Protein AF-A0A956PBP0-F1 (afdb_monomer_lite)

pLDDT: mean 79.79, std 22.71, range [35.66, 98.5]

Structure (mmCIF, N/CA/C/O backbone):
data_AF-A0A956PBP0-F1
#
_entry.id   AF-A0A956PBP0-F1
#
loop_
_atom_site.group_PDB
_atom_site.id
_atom_site.type_symbol
_atom_site.label_atom_id
_atom_site.label_alt_id
_atom_site.label_comp_id
_atom_site.label_asym_id
_atom_site.label_entity_id
_atom_site.label_seq_id
_atom_site.pdbx_PDB_ins_code
_atom_site.Cartn_x
_atom_site.Cartn_y
_atom_site.Cartn_z
_atom_site.occupancy
_atom_site.B_iso_or_equiv
_atom_site.auth_seq_id
_atom_site.auth_comp_id
_atom_site.auth_asym_id
_atom_site.auth_atom_id
_atom_site.pdbx_PDB_model_num
ATOM 1 N N . GLY A 1 1 ? 63.423 -19.008 -14.436 1.00 35.66 1 GLY A N 1
ATOM 2 C CA . GLY A 1 1 ? 62.213 -19.017 -13.584 1.00 35.66 1 GLY A CA 1
ATOM 3 C C . GLY A 1 1 ? 61.133 -18.266 -14.331 1.00 35.66 1 GLY A C 1
ATOM 4 O O . GLY A 1 1 ? 61.488 -17.284 -14.960 1.00 35.66 1 GLY A O 1
ATOM 5 N N . GLY A 1 2 ? 59.873 -18.706 -14.437 1.00 42.00 2 GLY A N 1
ATOM 6 C CA . GLY A 1 2 ? 59.006 -19.256 -13.374 1.00 42.00 2 GLY A CA 1
ATOM 7 C C . GLY A 1 2 ? 58.770 -18.145 -12.346 1.00 42.00 2 GLY A C 1
ATOM 8 O O . GLY A 1 2 ? 59.767 -17.689 -11.801 1.00 42.00 2 GLY A O 1
ATOM 9 N N . THR A 1 3 ? 57.583 -17.582 -12.093 1.00 40.44 3 THR A N 1
ATOM 10 C CA . THR A 1 3 ? 56.175 -18.049 -11.942 1.00 40.44 3 THR A CA 1
ATOM 11 C C . THR A 1 3 ? 55.270 -16.786 -12.048 1.00 40.44 3 THR A C 1
ATOM 13 O O . THR A 1 3 ? 55.778 -15.710 -11.763 1.00 40.44 3 THR A O 1
ATOM 16 N N . GLY A 1 4 ? 54.002 -16.724 -12.481 1.00 38.00 4 GLY A N 1
ATOM 17 C CA . GLY A 1 4 ? 52.783 -17.463 -12.114 1.00 38.00 4 GLY A CA 1
ATOM 18 C C . GLY A 1 4 ? 51.643 -16.449 -11.803 1.00 38.00 4 GLY A C 1
ATOM 19 O O . GLY A 1 4 ? 51.936 -15.426 -11.200 1.00 38.00 4 GLY A O 1
ATOM 20 N N . THR A 1 5 ? 50.404 -16.741 -12.256 1.00 43.31 5 THR A N 1
ATOM 21 C CA . THR A 1 5 ? 49.053 -16.398 -11.692 1.00 43.31 5 THR A CA 1
ATOM 22 C C . THR A 1 5 ? 48.780 -14.956 -11.199 1.00 43.31 5 THR A C 1
ATOM 24 O O . THR A 1 5 ? 49.455 -14.485 -10.300 1.00 43.31 5 THR A O 1
ATOM 27 N N . GLY A 1 6 ? 47.819 -14.167 -11.699 1.00 43.06 6 GLY A N 1
ATOM 28 C CA . GLY A 1 6 ? 46.382 -14.427 -11.866 1.00 43.06 6 GLY A CA 1
ATOM 29 C C . GLY A 1 6 ? 45.608 -13.887 -10.650 1.00 43.06 6 GLY A C 1
ATOM 30 O O . GLY A 1 6 ? 45.789 -14.449 -9.583 1.00 43.06 6 GLY A O 1
ATOM 31 N N . ASP A 1 7 ? 44.781 -12.840 -10.799 1.00 46.31 7 ASP A N 1
ATOM 32 C CA . ASP A 1 7 ? 43.508 -12.695 -10.064 1.00 46.31 7 ASP A CA 1
ATOM 33 C C . ASP A 1 7 ? 42.606 -11.601 -10.675 1.00 46.31 7 ASP A C 1
ATOM 35 O O . ASP A 1 7 ? 43.033 -10.509 -11.052 1.00 46.31 7 ASP A O 1
ATOM 39 N N . THR A 1 8 ? 41.337 -11.958 -10.783 1.00 46.84 8 THR A N 1
ATOM 40 C CA . THR A 1 8 ? 40.166 -11.211 -11.224 1.00 46.84 8 THR A CA 1
ATOM 41 C C . THR A 1 8 ? 39.648 -10.293 -10.115 1.00 46.84 8 THR A C 1
ATOM 43 O O . THR A 1 8 ? 39.013 -10.751 -9.170 1.00 46.84 8 THR A O 1
ATOM 46 N N . GLY A 1 9 ? 39.819 -8.979 -10.260 1.00 36.34 9 GLY A N 1
ATOM 47 C CA . GLY A 1 9 ? 39.172 -7.987 -9.393 1.00 36.34 9 GLY A CA 1
ATOM 48 C C . GLY A 1 9 ? 37.706 -7.752 -9.765 1.00 36.34 9 GLY A C 1
ATOM 49 O O . GLY A 1 9 ? 37.371 -6.720 -10.340 1.00 36.34 9 GLY A O 1
ATOM 50 N N . THR A 1 10 ? 36.841 -8.718 -9.458 1.00 47.84 10 THR A N 1
ATOM 51 C CA . THR A 1 10 ? 35.383 -8.527 -9.410 1.00 47.84 10 THR A CA 1
ATOM 52 C C . THR A 1 10 ? 35.021 -7.930 -8.054 1.00 47.84 10 THR A C 1
ATOM 54 O O . THR A 1 10 ? 35.539 -8.380 -7.038 1.00 47.84 10 THR A O 1
ATOM 57 N N . GLY A 1 11 ? 34.057 -7.011 -8.018 1.00 39.81 11 GLY A N 1
ATOM 58 C CA . GLY A 1 11 ? 33.241 -6.822 -6.818 1.00 39.81 11 GLY A CA 1
ATOM 59 C C . GLY A 1 11 ? 33.490 -5.524 -6.066 1.00 39.81 11 GLY A C 1
ATOM 60 O O . GLY A 1 11 ? 34.462 -5.357 -5.340 1.00 39.81 11 GLY A O 1
ATOM 61 N N . GLY A 1 12 ? 32.525 -4.626 -6.211 1.00 36.28 12 GLY A N 1
ATOM 62 C CA . GLY A 1 12 ? 32.414 -3.415 -5.418 1.00 36.28 12 GLY A CA 1
ATOM 63 C C . GLY A 1 12 ? 31.292 -2.517 -5.916 1.00 36.28 12 GLY A C 1
ATOM 64 O O . GLY A 1 12 ? 31.457 -1.304 -5.950 1.00 36.28 12 GLY A O 1
ATOM 65 N N . THR A 1 13 ? 30.166 -3.086 -6.365 1.00 41.59 13 THR A N 1
ATOM 66 C CA . THR A 1 13 ? 28.920 -2.322 -6.470 1.00 41.59 13 THR A CA 1
ATOM 67 C C . THR A 1 13 ? 28.599 -1.829 -5.070 1.00 41.59 13 THR A C 1
ATOM 69 O O . THR A 1 13 ? 28.219 -2.624 -4.214 1.00 41.59 13 THR A O 1
ATOM 72 N N . GLY A 1 14 ? 28.814 -0.537 -4.830 1.00 36.25 14 GLY A N 1
ATOM 73 C CA . GLY A 1 14 ? 28.363 0.131 -3.622 1.00 36.25 14 GLY A CA 1
ATOM 74 C C . GLY A 1 14 ? 26.851 -0.009 -3.533 1.00 36.25 14 GLY A C 1
ATOM 75 O O . GLY A 1 14 ? 26.111 0.746 -4.157 1.00 36.25 14 GLY A O 1
ATOM 76 N N . THR A 1 15 ? 26.392 -1.010 -2.790 1.00 40.75 15 THR A N 1
ATOM 77 C CA . THR A 1 15 ? 25.023 -1.091 -2.303 1.00 40.75 15 THR A CA 1
ATOM 78 C C . THR A 1 15 ? 24.877 0.014 -1.271 1.00 40.75 15 THR A C 1
ATOM 80 O O . THR A 1 15 ? 25.150 -0.179 -0.088 1.00 40.75 15 THR A O 1
ATOM 83 N N . GLY A 1 16 ? 24.504 1.202 -1.747 1.00 36.59 16 GLY A N 1
ATOM 84 C CA . GLY 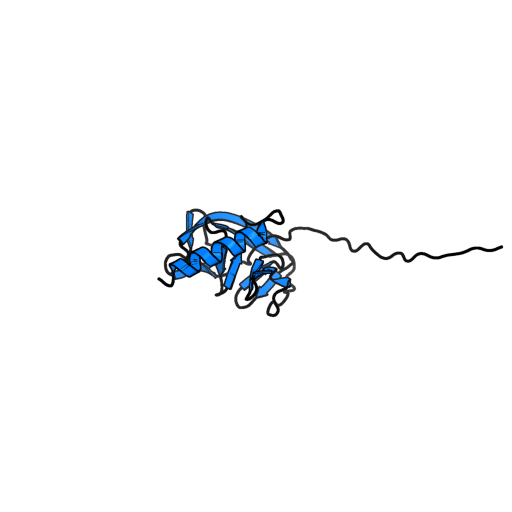A 1 16 ? 23.828 2.192 -0.925 1.00 36.59 16 GLY A CA 1
ATOM 85 C C . GLY A 1 16 ? 22.496 1.594 -0.493 1.00 36.59 16 GLY A C 1
ATOM 86 O O . GLY A 1 16 ? 21.478 1.799 -1.146 1.00 36.59 16 GLY A O 1
ATOM 87 N N . ASP A 1 17 ? 22.539 0.780 0.559 1.00 45.81 17 ASP A N 1
ATOM 88 C CA . ASP A 1 17 ? 21.382 0.414 1.361 1.00 45.81 17 ASP A CA 1
ATOM 89 C C . ASP A 1 17 ? 20.926 1.678 2.087 1.00 45.81 17 ASP A C 1
ATOM 91 O O . ASP A 1 17 ? 21.345 1.999 3.197 1.00 45.81 17 ASP A O 1
ATOM 95 N N . THR A 1 18 ? 20.127 2.466 1.384 1.00 38.62 18 THR A N 1
ATOM 96 C CA . THR A 1 18 ? 19.309 3.493 2.001 1.00 38.62 18 THR A CA 1
ATOM 97 C C . THR A 1 18 ? 17.865 3.156 1.679 1.00 38.62 18 THR A C 1
ATOM 99 O O . THR A 1 18 ? 17.298 3.639 0.700 1.00 38.62 18 THR A O 1
ATOM 102 N N . SER A 1 19 ? 17.283 2.350 2.570 1.00 46.28 19 SER A N 1
ATOM 103 C CA . SER A 1 19 ? 15.844 2.283 2.853 1.00 46.28 19 SER A CA 1
ATOM 104 C C . SER A 1 19 ? 15.014 1.361 1.951 1.00 46.28 19 SER A C 1
ATOM 106 O O . SER A 1 19 ? 14.064 1.802 1.302 1.00 46.28 19 SER A O 1
ATOM 108 N N . GLY A 1 20 ? 15.289 0.054 1.996 1.00 51.66 20 GLY A N 1
ATOM 109 C CA . GLY A 1 20 ? 14.312 -0.993 1.659 1.00 51.66 20 GLY A CA 1
ATOM 110 C C . GLY A 1 20 ? 13.148 -1.013 2.661 1.00 51.66 20 GLY A C 1
ATOM 111 O O . GLY A 1 20 ? 13.022 -1.921 3.475 1.00 51.66 20 GLY A O 1
ATOM 112 N N . GLY A 1 21 ? 12.348 0.055 2.692 1.00 69.75 21 GLY A N 1
ATOM 113 C CA . GLY A 1 21 ? 11.216 0.208 3.604 1.00 69.75 21 GLY A CA 1
ATOM 114 C C . GLY A 1 21 ? 9.916 -0.255 2.959 1.00 69.75 21 GLY A C 1
ATOM 115 O O . GLY A 1 21 ? 9.686 0.028 1.792 1.00 69.75 21 GLY A O 1
ATOM 116 N N . SER A 1 22 ? 9.046 -0.917 3.718 1.00 86.12 22 SER A N 1
ATOM 117 C CA . SER A 1 22 ? 7.666 -1.265 3.338 1.00 86.12 22 SER A CA 1
ATOM 118 C C . SER A 1 22 ? 6.823 0.021 3.256 1.00 86.12 22 SER A C 1
ATOM 120 O O . SER A 1 22 ? 6.368 0.500 4.287 1.00 86.12 22 SER A O 1
ATOM 122 N N . CYS A 1 23 ? 6.728 0.685 2.096 1.00 95.00 23 CYS A N 1
ATOM 123 C CA . CYS A 1 23 ? 6.062 1.989 1.950 1.00 95.00 23 CYS A CA 1
ATOM 124 C C . CYS A 1 23 ? 5.270 2.102 0.639 1.00 95.00 23 CYS A C 1
ATOM 126 O O . CYS A 1 23 ? 5.673 1.594 -0.404 1.00 95.00 23 CYS A O 1
ATOM 128 N N . PHE A 1 24 ? 4.197 2.887 0.668 1.00 96.94 24 PHE A N 1
ATOM 129 C CA . PHE A 1 24 ? 3.338 3.198 -0.471 1.00 96.94 24 PHE A CA 1
ATOM 130 C C . PHE A 1 24 ? 3.523 4.639 -0.944 1.00 96.94 24 PHE A C 1
ATOM 132 O O . PHE A 1 24 ? 3.743 5.552 -0.147 1.00 96.94 24 PHE A O 1
ATOM 139 N N . ALA A 1 25 ? 3.365 4.881 -2.240 1.00 97.12 25 ALA A N 1
ATOM 140 C CA . ALA A 1 25 ? 3.295 6.234 -2.773 1.00 97.12 25 ALA A CA 1
ATOM 141 C C . ALA A 1 25 ? 1.995 6.943 -2.325 1.00 97.12 25 ALA A C 1
ATOM 143 O O . ALA A 1 25 ? 0.975 6.275 -2.095 1.00 97.12 25 ALA A O 1
ATOM 144 N N . PRO A 1 26 ? 1.996 8.287 -2.228 1.00 97.06 26 PRO A N 1
ATOM 145 C CA . PRO A 1 26 ? 0.779 9.060 -1.977 1.00 97.06 26 PRO A CA 1
ATOM 146 C C . PRO A 1 26 ? -0.288 8.772 -3.040 1.00 97.06 26 PRO A C 1
ATOM 148 O O . PRO A 1 26 ? 0.027 8.485 -4.194 1.00 97.06 26 PRO A O 1
ATOM 151 N N . GLY A 1 27 ? -1.557 8.846 -2.649 1.00 97.00 27 GLY A N 1
ATOM 152 C CA . GLY A 1 27 ? -2.693 8.497 -3.499 1.00 97.00 27 GLY A CA 1
ATOM 153 C C . GLY A 1 27 ? -3.036 7.006 -3.511 1.00 97.00 27 GLY A C 1
ATOM 154 O O . GLY A 1 27 ? -4.100 6.648 -4.007 1.00 97.00 27 GLY A O 1
ATOM 155 N N . THR A 1 28 ? -2.201 6.136 -2.929 1.00 97.50 28 THR A N 1
ATOM 156 C CA . THR A 1 28 ? -2.531 4.712 -2.775 1.00 97.50 28 THR A CA 1
ATOM 157 C C . THR A 1 28 ? -3.793 4.553 -1.928 1.00 97.50 28 THR A C 1
ATOM 159 O O . THR A 1 28 ? -3.809 4.910 -0.749 1.00 97.50 28 THR A O 1
ATOM 162 N N . CYS A 1 29 ? -4.849 4.011 -2.530 1.00 97.44 29 CYS A N 1
ATOM 163 C CA . CYS A 1 29 ? -6.137 3.790 -1.884 1.00 97.44 29 CYS A CA 1
ATOM 164 C C . CYS A 1 29 ? -6.095 2.589 -0.932 1.00 97.44 29 CYS A C 1
ATOM 166 O O . CYS A 1 29 ? -5.954 1.453 -1.381 1.00 97.44 29 CYS A O 1
ATOM 168 N N . VAL A 1 30 ? -6.267 2.840 0.367 1.00 98.06 30 VAL A N 1
ATOM 169 C CA . VAL A 1 30 ? -6.439 1.833 1.423 1.00 98.06 30 VAL A CA 1
ATOM 170 C C . VAL A 1 30 ? -7.927 1.569 1.648 1.00 98.06 30 VAL A C 1
ATOM 172 O O . VAL A 1 30 ? -8.716 2.511 1.735 1.00 98.06 30 VAL A O 1
ATOM 175 N N . LEU A 1 31 ? -8.311 0.297 1.773 1.00 97.94 31 LEU A N 1
ATOM 176 C CA . LEU A 1 31 ? -9.699 -0.097 2.018 1.00 97.94 31 LEU A CA 1
ATOM 177 C C . LEU A 1 31 ? -10.062 0.009 3.511 1.00 97.94 31 LEU A C 1
ATOM 179 O O . LEU A 1 31 ? -9.503 -0.693 4.362 1.00 97.94 31 LEU A O 1
ATOM 183 N N . MET A 1 32 ? -11.025 0.874 3.821 1.00 98.44 32 MET A N 1
ATOM 184 C CA . MET A 1 32 ? -11.442 1.230 5.180 1.00 98.44 32 MET A CA 1
ATOM 185 C C . MET A 1 32 ? -12.563 0.319 5.708 1.00 98.44 32 MET A C 1
ATOM 187 O O . MET A 1 32 ? -13.218 -0.390 4.947 1.00 98.44 32 MET A O 1
ATOM 191 N N . ALA A 1 33 ? -12.805 0.338 7.024 1.00 98.12 33 ALA A N 1
ATOM 192 C CA . ALA A 1 33 ? -13.828 -0.495 7.675 1.00 98.12 33 ALA A CA 1
ATOM 193 C C . ALA A 1 33 ? -15.267 -0.249 7.188 1.00 98.12 33 ALA A C 1
ATOM 195 O O . ALA A 1 33 ? -16.095 -1.153 7.249 1.00 98.12 33 ALA A O 1
ATOM 196 N N . ASP A 1 34 ? -15.568 0.955 6.702 1.00 97.31 34 ASP A N 1
ATOM 197 C CA . ASP A 1 34 ? -16.872 1.321 6.134 1.00 97.31 34 ASP A CA 1
ATOM 198 C C . ASP A 1 34 ? -17.016 0.944 4.645 1.00 97.31 34 ASP A C 1
ATOM 200 O O . ASP A 1 34 ? -18.029 1.255 4.022 1.00 97.31 34 ASP A O 1
ATOM 204 N N . GLY A 1 35 ? -16.008 0.278 4.070 1.00 96.62 35 GLY A N 1
ATOM 205 C CA . GLY A 1 35 ? -15.963 -0.103 2.660 1.00 96.62 35 GLY A CA 1
ATOM 206 C C . GLY A 1 35 ? -15.514 1.014 1.717 1.00 96.62 35 GLY A C 1
ATOM 207 O O . GLY A 1 35 ? -15.413 0.773 0.515 1.00 96.62 35 GLY A O 1
ATOM 208 N N . THR A 1 36 ? -15.227 2.217 2.223 1.00 97.81 36 THR A N 1
ATOM 209 C CA . THR A 1 36 ? -14.666 3.301 1.409 1.00 97.81 36 THR A CA 1
ATOM 210 C C . THR A 1 36 ? -13.176 3.097 1.151 1.00 97.81 36 THR A C 1
ATOM 212 O O . THR A 1 36 ? -12.484 2.377 1.875 1.00 97.81 36 THR A O 1
ATOM 215 N N . GLU A 1 37 ? -12.662 3.764 0.120 1.00 97.38 37 GLU A N 1
ATOM 216 C CA . GLU A 1 37 ? -11.227 3.881 -0.111 1.00 97.38 37 GLU A CA 1
ATOM 217 C C . GLU A 1 37 ? -10.711 5.229 0.393 1.00 97.38 37 GLU A C 1
ATOM 219 O O . GLU A 1 37 ? -11.303 6.283 0.142 1.00 97.38 37 GLU A O 1
ATOM 224 N N . ARG A 1 38 ? -9.576 5.204 1.094 1.00 98.12 38 ARG A N 1
ATOM 225 C CA . ARG A 1 38 ? -8.904 6.401 1.599 1.00 98.12 38 ARG A CA 1
ATOM 226 C C . ARG A 1 38 ? -7.457 6.432 1.107 1.00 98.12 38 ARG A C 1
ATOM 228 O O . ARG A 1 38 ? -6.745 5.452 1.314 1.00 98.12 38 ARG A O 1
ATOM 235 N N . PRO A 1 39 ? -6.987 7.547 0.520 1.00 98.19 39 PRO A N 1
ATOM 236 C CA . PRO A 1 39 ? -5.572 7.716 0.211 1.00 98.19 39 PRO A CA 1
ATOM 237 C C . PRO A 1 39 ? -4.721 7.543 1.469 1.00 98.19 39 PRO A C 1
ATOM 239 O O . PRO A 1 39 ? -5.077 8.071 2.529 1.00 98.19 39 PRO A O 1
ATOM 242 N N . ILE A 1 40 ? -3.609 6.823 1.364 1.00 98.12 40 ILE A N 1
ATOM 243 C CA . ILE A 1 40 ? -2.780 6.459 2.515 1.00 98.12 40 ILE A CA 1
ATOM 244 C C . ILE A 1 40 ? -2.298 7.673 3.321 1.00 98.12 40 ILE A C 1
ATOM 246 O O . ILE A 1 40 ? -2.282 7.640 4.549 1.00 98.12 40 ILE A O 1
ATOM 250 N N . GLU A 1 41 ? -2.017 8.797 2.666 1.00 98.25 41 GLU A N 1
ATOM 251 C CA . GLU A 1 41 ? -1.615 10.050 3.308 1.00 98.25 41 GLU A CA 1
ATOM 252 C C . GLU A 1 41 ? -2.718 10.678 4.181 1.00 98.25 41 GLU A C 1
ATOM 254 O O . GLU A 1 41 ? -2.463 11.585 4.982 1.00 98.25 41 GLU A O 1
ATOM 259 N N . ARG A 1 42 ? -3.961 10.198 4.061 1.00 98.44 42 ARG A N 1
ATOM 260 C CA . ARG A 1 42 ? -5.119 10.600 4.873 1.00 98.44 42 ARG A CA 1
ATOM 261 C C . ARG A 1 42 ? -5.481 9.586 5.958 1.00 98.44 42 ARG A C 1
ATOM 263 O O . ARG A 1 42 ? -6.303 9.916 6.808 1.00 98.44 42 ARG A O 1
ATOM 270 N N . VAL A 1 43 ? -4.877 8.400 5.963 1.00 98.19 43 VAL A N 1
ATOM 271 C CA . VAL A 1 43 ? -5.047 7.408 7.033 1.00 98.19 43 VAL A CA 1
ATOM 272 C C . VAL A 1 43 ? -4.359 7.904 8.311 1.00 98.19 43 VAL A C 1
ATOM 274 O O . VAL A 1 43 ? -3.330 8.585 8.260 1.00 98.19 43 VAL A O 1
ATOM 277 N N . ARG A 1 44 ? -4.955 7.634 9.471 1.00 98.25 44 ARG A N 1
ATOM 278 C CA . ARG A 1 44 ? -4.503 8.096 10.788 1.00 98.25 44 ARG A CA 1
ATOM 279 C C . ARG A 1 44 ? -4.452 6.941 11.781 1.00 98.25 44 ARG A C 1
ATOM 281 O O . ARG A 1 44 ? -5.200 5.974 11.679 1.00 98.25 44 ARG A O 1
ATOM 288 N N . VAL A 1 45 ? -3.586 7.070 12.786 1.00 98.25 45 VAL A N 1
ATOM 289 C CA . VAL A 1 45 ? -3.572 6.161 13.941 1.00 98.25 45 VAL A CA 1
ATOM 290 C C . VAL A 1 45 ? -4.956 6.140 14.593 1.00 98.25 45 VAL A C 1
ATOM 292 O O . VAL A 1 45 ? -5.553 7.187 14.827 1.00 98.25 45 VAL A O 1
ATOM 295 N N . GLY A 1 46 ? -5.454 4.940 14.883 1.00 98.00 46 GLY A N 1
ATOM 296 C CA . GLY A 1 46 ? -6.796 4.709 15.411 1.00 98.00 46 GLY A CA 1
ATOM 297 C C . GLY A 1 46 ? -7.848 4.372 14.352 1.00 98.00 46 GLY A C 1
ATOM 298 O O . GLY A 1 46 ? -8.867 3.790 14.721 1.00 98.00 46 GLY A O 1
ATOM 299 N N . ASP A 1 47 ? -7.598 4.649 13.066 1.00 98.50 47 ASP A N 1
ATOM 300 C CA . ASP A 1 47 ? -8.509 4.256 11.985 1.00 98.50 47 ASP A CA 1
ATOM 301 C C . ASP A 1 47 ? -8.696 2.731 11.938 1.00 98.50 47 ASP A C 1
ATOM 303 O O . ASP A 1 47 ? -7.766 1.962 12.209 1.00 98.50 47 ASP A O 1
ATOM 307 N N . LEU A 1 48 ? -9.902 2.299 11.558 1.00 98.25 48 LEU A N 1
ATOM 308 C CA . LEU A 1 48 ? -10.237 0.896 11.322 1.00 98.25 48 LEU A CA 1
ATOM 309 C C . LEU A 1 48 ? -10.214 0.580 9.822 1.00 98.25 48 LEU A C 1
ATOM 311 O O . LEU A 1 48 ? -10.788 1.313 9.013 1.00 98.25 48 LEU A O 1
ATOM 315 N N . LEU A 1 49 ? -9.581 -0.534 9.465 1.00 97.75 49 LEU A N 1
ATOM 316 C CA . LEU A 1 49 ? -9.497 -1.045 8.099 1.00 97.75 49 LEU A CA 1
ATOM 317 C C . LEU A 1 49 ? -10.555 -2.123 7.841 1.00 97.75 49 LEU A C 1
ATOM 319 O O . LEU A 1 49 ? -11.169 -2.651 8.769 1.00 97.75 49 LEU A O 1
ATOM 323 N N . ALA A 1 50 ? -10.756 -2.466 6.569 1.00 95.19 50 ALA A N 1
ATOM 324 C CA . ALA A 1 50 ? -11.793 -3.404 6.128 1.00 95.19 50 ALA A CA 1
ATOM 325 C C . ALA A 1 50 ? -11.726 -4.805 6.757 1.00 95.19 50 ALA A C 1
ATOM 327 O O . ALA A 1 50 ? -12.731 -5.505 6.819 1.00 95.19 50 ALA A O 1
ATOM 328 N N . ASP A 1 51 ? -10.557 -5.233 7.235 1.00 91.50 51 ASP A N 1
ATOM 329 C CA . ASP A 1 51 ? -10.371 -6.520 7.913 1.00 91.50 51 ASP A CA 1
ATOM 330 C C . ASP A 1 51 ? -10.590 -6.449 9.441 1.00 91.50 51 ASP A C 1
ATOM 332 O O . ASP A 1 51 ? -10.310 -7.407 10.172 1.00 91.50 51 ASP A O 1
ATOM 336 N N . GLY A 1 52 ? -11.070 -5.303 9.938 1.00 93.12 52 GLY A N 1
ATOM 337 C CA . GLY A 1 52 ? -11.233 -5.008 11.359 1.00 93.12 52 GLY A CA 1
ATOM 338 C C . GLY A 1 52 ? -9.917 -4.701 12.081 1.00 93.12 52 GLY A C 1
ATOM 339 O O . GLY A 1 52 ? -9.899 -4.631 13.313 1.00 93.12 52 GLY A O 1
ATOM 340 N N . GLY A 1 53 ? -8.803 -4.562 11.357 1.00 93.19 53 GLY A N 1
ATOM 341 C CA . GLY A 1 53 ? -7.537 -4.088 11.898 1.00 93.19 53 GLY A CA 1
ATOM 342 C C . GLY A 1 53 ? -7.581 -2.609 12.250 1.00 93.19 53 GLY A C 1
ATOM 343 O O . GLY A 1 53 ? -8.290 -1.826 11.625 1.00 93.19 53 GLY A O 1
ATOM 344 N N . ARG A 1 54 ? -6.815 -2.220 13.269 1.00 96.62 54 ARG A N 1
ATOM 345 C CA . ARG A 1 54 ? -6.661 -0.824 13.687 1.00 96.62 54 ARG A CA 1
ATOM 346 C C . ARG A 1 54 ? -5.268 -0.339 13.341 1.00 96.62 54 ARG A C 1
ATOM 348 O O . ARG A 1 54 ? -4.303 -1.027 13.663 1.00 96.62 54 ARG A O 1
ATOM 355 N N . VAL A 1 55 ? -5.165 0.853 12.767 1.00 97.19 55 VAL A N 1
ATOM 356 C CA . VAL A 1 55 ? -3.885 1.513 12.499 1.00 97.19 55 VAL A CA 1
ATOM 357 C C . VAL A 1 55 ? -3.233 1.922 13.820 1.00 97.19 55 VAL A C 1
ATOM 359 O O . VAL A 1 55 ? -3.843 2.611 14.638 1.00 97.19 55 VAL A O 1
ATOM 362 N N . THR A 1 56 ? -1.994 1.495 14.044 1.00 95.50 56 THR A N 1
ATOM 363 C CA . THR A 1 56 ? -1.213 1.762 15.264 1.00 95.50 56 THR A CA 1
ATOM 364 C C . THR A 1 56 ? -0.075 2.751 15.030 1.00 95.50 56 THR A C 1
ATOM 366 O O . THR A 1 56 ? 0.378 3.387 15.978 1.00 95.50 56 THR A O 1
ATOM 369 N N . MET A 1 57 ? 0.360 2.916 13.779 1.00 93.44 57 MET A N 1
ATOM 370 C CA . MET A 1 57 ? 1.429 3.830 13.379 1.00 93.44 57 MET A CA 1
ATOM 371 C C . MET A 1 57 ? 1.177 4.338 11.959 1.00 93.44 57 MET A C 1
ATOM 373 O O . MET A 1 57 ? 0.624 3.614 11.133 1.00 93.44 57 MET A O 1
ATOM 377 N N . THR A 1 58 ? 1.611 5.567 11.687 1.00 95.12 58 THR A N 1
ATOM 378 C CA . THR A 1 58 ? 1.761 6.118 10.335 1.00 95.12 58 THR A CA 1
ATOM 379 C C . THR A 1 58 ? 3.137 6.770 10.214 1.00 95.12 58 THR A C 1
ATOM 381 O O . THR A 1 58 ? 3.561 7.444 11.154 1.00 95.12 58 THR A O 1
ATOM 384 N N . GLY A 1 59 ? 3.810 6.615 9.077 1.00 92.31 59 GLY A N 1
ATOM 385 C CA . GLY A 1 59 ? 5.145 7.161 8.822 1.00 92.31 59 GLY A CA 1
ATOM 386 C C . GLY A 1 59 ? 5.262 7.818 7.448 1.00 92.31 59 GLY A C 1
ATOM 387 O O . GLY A 1 59 ? 4.468 7.535 6.550 1.00 92.31 59 GLY A O 1
ATOM 388 N N . LEU A 1 60 ? 6.250 8.703 7.305 1.00 94.25 60 LEU A N 1
ATOM 389 C CA . LEU A 1 60 ? 6.579 9.423 6.074 1.00 94.25 60 LEU A CA 1
ATOM 390 C C . LEU A 1 60 ? 8.091 9.337 5.840 1.00 94.25 60 LEU A C 1
ATOM 392 O O . LEU A 1 60 ? 8.867 9.710 6.718 1.00 94.25 60 LEU A O 1
ATOM 396 N N . PHE A 1 61 ? 8.491 8.848 4.671 1.00 92.69 61 PHE A N 1
ATOM 397 C CA . PHE A 1 61 ? 9.881 8.543 4.329 1.00 92.69 61 PHE A CA 1
ATOM 398 C C . PHE A 1 61 ? 10.217 9.008 2.911 1.00 92.69 61 PHE A C 1
ATOM 400 O O . PHE A 1 61 ? 9.331 9.411 2.158 1.00 92.69 61 PHE A O 1
ATOM 407 N N . LEU A 1 62 ? 11.497 8.932 2.545 1.00 93.19 62 LEU A N 1
ATOM 408 C CA . LEU A 1 62 ? 11.961 9.064 1.166 1.00 93.19 62 LEU A CA 1
ATOM 409 C C . LEU A 1 62 ? 12.316 7.683 0.613 1.00 93.19 62 LEU A C 1
ATOM 411 O O . LEU A 1 62 ? 12.971 6.896 1.295 1.00 93.19 62 LEU A O 1
ATOM 415 N N . ALA A 1 63 ? 11.894 7.403 -0.618 1.00 91.88 63 ALA A N 1
ATOM 416 C CA . ALA A 1 63 ? 12.276 6.199 -1.345 1.00 91.88 63 ALA A CA 1
ATOM 417 C C . ALA A 1 63 ? 12.453 6.495 -2.837 1.00 91.88 63 ALA A C 1
ATOM 419 O O . ALA A 1 63 ? 11.691 7.267 -3.419 1.00 91.88 63 ALA A O 1
ATOM 420 N N . ALA A 1 64 ? 13.446 5.858 -3.458 1.00 92.88 64 ALA A N 1
ATOM 421 C CA . ALA A 1 64 ? 13.672 5.919 -4.904 1.00 92.88 64 ALA A CA 1
ATOM 422 C C . ALA A 1 64 ? 13.271 4.627 -5.633 1.00 92.88 64 ALA A C 1
ATOM 424 O O . ALA A 1 64 ? 13.028 4.651 -6.839 1.00 92.88 64 ALA A O 1
ATOM 425 N N . ASP A 1 65 ? 13.204 3.497 -4.923 1.00 94.25 65 ASP A N 1
ATOM 426 C CA . ASP A 1 65 ? 12.904 2.193 -5.515 1.00 94.25 65 ASP A CA 1
ATOM 427 C C . ASP A 1 65 ? 11.397 1.914 -5.509 1.00 94.25 65 ASP A C 1
ATOM 429 O O . ASP A 1 65 ? 10.888 1.198 -4.649 1.00 94.25 65 ASP A O 1
ATOM 433 N N . LEU A 1 66 ? 10.680 2.526 -6.455 1.00 96.12 66 LEU A N 1
ATOM 434 C CA . LEU A 1 66 ? 9.233 2.377 -6.612 1.00 96.12 66 LEU A CA 1
ATOM 435 C C . LEU A 1 66 ? 8.864 1.475 -7.786 1.00 96.12 66 LEU A C 1
ATOM 437 O O . LEU A 1 66 ? 9.485 1.491 -8.849 1.00 96.12 66 LEU A O 1
ATOM 441 N N . TYR A 1 67 ? 7.782 0.735 -7.594 1.00 97.75 67 TYR A N 1
ATOM 442 C CA . TYR A 1 67 ? 7.158 -0.133 -8.576 1.00 97.75 67 TYR A CA 1
ATOM 443 C C . TYR A 1 67 ? 5.675 0.189 -8.651 1.00 97.75 67 TYR A C 1
ATOM 445 O O . TYR A 1 67 ? 5.057 0.563 -7.657 1.00 97.75 67 TYR A O 1
ATOM 453 N N . ARG A 1 68 ? 5.094 -0.009 -9.830 1.00 98.25 68 ARG A N 1
ATOM 454 C CA . ARG A 1 68 ? 3.651 -0.097 -10.010 1.00 98.25 68 ARG A CA 1
ATOM 455 C C . ARG A 1 68 ? 3.246 -1.560 -10.060 1.00 98.25 68 ARG A C 1
ATOM 457 O O . ARG A 1 68 ? 3.770 -2.305 -10.884 1.00 98.25 68 ARG A O 1
ATOM 464 N N . LEU A 1 69 ? 2.289 -1.942 -9.227 1.00 97.94 69 LEU A N 1
ATOM 465 C CA . LEU A 1 69 ? 1.633 -3.241 -9.265 1.00 97.94 69 LEU A CA 1
ATOM 466 C C . LEU A 1 69 ? 0.118 -3.016 -9.260 1.00 97.94 69 LEU A C 1
ATOM 468 O O . LEU A 1 69 ? -0.459 -2.571 -8.267 1.00 97.94 69 LEU A O 1
ATOM 472 N N . GLY A 1 70 ? -0.524 -3.261 -10.403 1.00 96.62 70 GLY A N 1
ATOM 473 C CA . GLY A 1 70 ? -1.918 -2.870 -10.612 1.00 96.62 70 GLY A CA 1
ATOM 474 C C . GLY A 1 70 ? -2.107 -1.356 -10.447 1.00 96.62 70 GLY A C 1
ATOM 475 O O . GLY A 1 70 ? -1.439 -0.564 -11.113 1.00 96.62 70 GLY A O 1
ATOM 476 N N . ALA A 1 71 ? -3.014 -0.959 -9.552 1.00 96.06 71 ALA A N 1
ATOM 477 C CA . ALA A 1 71 ? -3.301 0.445 -9.238 1.00 96.06 71 ALA A CA 1
ATOM 478 C C . ALA A 1 71 ? -2.402 1.038 -8.134 1.00 96.06 71 ALA A C 1
ATOM 480 O O . ALA A 1 71 ? -2.575 2.199 -7.769 1.00 96.06 71 ALA A O 1
ATOM 481 N N . VAL A 1 72 ? -1.472 0.256 -7.576 1.00 98.00 72 VAL A N 1
ATOM 482 C CA . V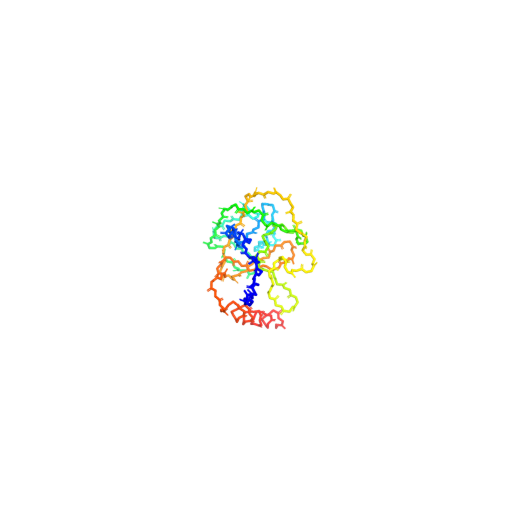AL A 1 72 ? -0.659 0.655 -6.421 1.00 98.00 72 VAL A CA 1
ATOM 483 C C . VAL A 1 72 ? 0.757 1.006 -6.864 1.00 98.00 72 VAL A C 1
ATOM 485 O O . VAL A 1 72 ? 1.398 0.226 -7.567 1.00 98.00 72 VAL A O 1
ATOM 488 N N . GLU A 1 73 ? 1.259 2.158 -6.418 1.00 97.56 73 GLU A N 1
ATOM 489 C CA . GLU A 1 73 ? 2.684 2.492 -6.474 1.00 97.56 73 GLU A CA 1
ATOM 490 C C . GLU A 1 73 ? 3.300 2.282 -5.083 1.00 97.56 73 GLU A C 1
ATOM 492 O O . GLU A 1 73 ? 2.806 2.806 -4.085 1.00 97.56 73 GLU A O 1
ATOM 497 N N . VAL A 1 74 ? 4.347 1.465 -4.997 1.00 96.94 74 VAL A N 1
ATOM 498 C CA . VAL A 1 74 ? 4.854 0.897 -3.738 1.00 96.94 74 VAL A CA 1
ATOM 499 C C . VAL A 1 74 ? 6.341 0.572 -3.861 1.00 96.94 74 VAL A C 1
ATOM 501 O O . VAL A 1 74 ? 6.853 0.393 -4.968 1.00 96.94 74 VAL A O 1
ATOM 504 N N . THR A 1 75 ? 7.061 0.527 -2.745 1.00 95.88 75 THR A N 1
ATOM 505 C CA . THR A 1 75 ? 8.483 0.176 -2.738 1.00 95.88 75 THR A CA 1
ATOM 506 C C . THR A 1 75 ? 8.735 -1.282 -3.124 1.00 95.88 75 THR A C 1
ATOM 508 O O . THR A 1 75 ? 7.917 -2.169 -2.876 1.00 95.88 75 THR A O 1
ATOM 511 N N . GLY A 1 76 ? 9.898 -1.552 -3.723 1.00 94.38 76 GLY A N 1
ATOM 512 C CA . GLY A 1 76 ? 10.245 -2.886 -4.224 1.00 94.38 76 GLY A CA 1
ATOM 513 C C . GLY A 1 76 ? 10.373 -3.973 -3.150 1.00 94.38 76 GLY A C 1
ATOM 514 O O . GLY A 1 76 ? 10.165 -5.151 -3.454 1.00 94.38 76 GLY A O 1
ATOM 515 N N . ASP A 1 77 ? 10.720 -3.602 -1.915 1.00 91.50 77 ASP A N 1
ATOM 516 C CA . ASP A 1 77 ? 10.824 -4.492 -0.744 1.00 91.50 77 ASP A CA 1
ATOM 517 C C . ASP A 1 77 ? 9.500 -4.743 -0.020 1.00 91.50 77 ASP A C 1
ATOM 519 O O . ASP A 1 77 ? 9.424 -5.657 0.798 1.00 91.50 77 ASP A O 1
ATOM 523 N N . HIS A 1 78 ? 8.442 -3.990 -0.328 1.00 93.38 78 HIS A N 1
ATOM 524 C CA . HIS A 1 78 ? 7.137 -4.215 0.287 1.00 93.38 78 HIS A CA 1
ATOM 525 C C . HIS A 1 78 ? 6.625 -5.608 -0.074 1.00 93.38 78 HIS A C 1
ATOM 527 O O . HIS A 1 78 ? 6.616 -5.983 -1.247 1.00 93.38 78 HIS A O 1
ATOM 533 N N . LEU A 1 79 ? 6.185 -6.386 0.913 1.00 93.38 79 LEU A N 1
ATOM 534 C CA . LEU A 1 79 ? 5.619 -7.703 0.643 1.00 93.38 79 LEU A CA 1
ATOM 535 C C . LEU A 1 79 ? 4.160 -7.607 0.209 1.00 93.38 79 LEU A C 1
ATOM 537 O O . LEU A 1 79 ? 3.328 -6.999 0.884 1.00 93.38 79 LEU A O 1
ATOM 541 N N . VAL A 1 80 ? 3.846 -8.283 -0.888 1.00 94.94 80 VAL A N 1
ATOM 542 C CA . VAL A 1 80 ? 2.496 -8.471 -1.413 1.00 94.94 80 VAL A CA 1
ATOM 543 C C . VAL A 1 80 ? 2.140 -9.955 -1.387 1.00 94.94 80 VAL A C 1
ATOM 545 O O . VAL A 1 80 ? 2.990 -10.824 -1.599 1.00 94.94 80 VAL A O 1
ATOM 548 N N . ARG A 1 81 ? 0.876 -10.273 -1.102 1.00 93.06 81 ARG A N 1
ATOM 549 C CA . ARG A 1 81 ? 0.384 -11.649 -1.100 1.00 93.06 81 ARG A CA 1
ATOM 550 C C . ARG A 1 81 ? 0.194 -12.134 -2.536 1.00 93.06 81 ARG A C 1
ATOM 552 O O . ARG A 1 81 ? -0.748 -11.722 -3.208 1.00 93.06 81 ARG A O 1
ATOM 559 N N . GLY A 1 82 ? 1.0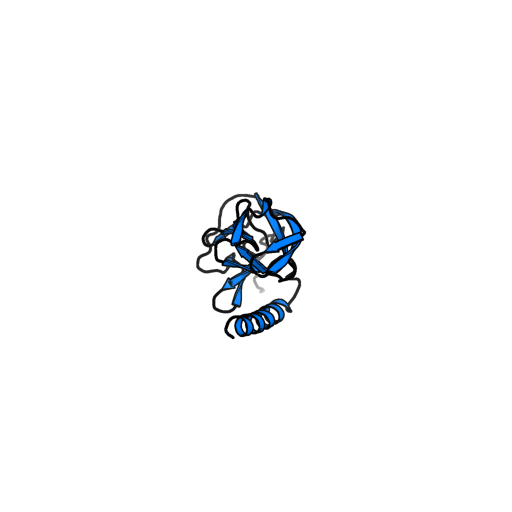59 -13.039 -2.975 1.00 87.38 82 GLY A N 1
ATOM 560 C CA . GLY A 1 82 ? 0.910 -13.798 -4.211 1.00 87.38 82 GLY A CA 1
ATOM 561 C C . GLY A 1 82 ? 0.190 -15.142 -4.007 1.00 87.38 82 GLY A C 1
ATOM 562 O O . GLY A 1 82 ? -0.191 -15.498 -2.885 1.00 87.38 82 GLY A O 1
ATOM 563 N N . PRO A 1 83 ? 0.026 -15.932 -5.085 1.00 82.94 83 PRO A N 1
ATOM 564 C CA . PRO A 1 83 ? -0.654 -17.230 -5.036 1.00 82.94 83 PRO A CA 1
ATOM 565 C C . PRO A 1 83 ? 0.039 -18.262 -4.137 1.00 82.94 83 PRO A C 1
ATOM 567 O O . PRO A 1 83 ? -0.631 -19.059 -3.488 1.00 82.94 83 PRO A O 1
ATOM 570 N N . ALA A 1 84 ? 1.374 -18.241 -4.096 1.00 84.75 84 ALA A N 1
ATOM 571 C CA . ALA A 1 84 ? 2.195 -19.209 -3.366 1.00 84.75 84 ALA A CA 1
ATOM 572 C C . ALA A 1 84 ? 2.659 -18.717 -1.983 1.00 84.75 84 ALA A C 1
ATOM 574 O O . ALA A 1 84 ? 3.381 -19.435 -1.300 1.00 84.75 84 ALA A O 1
ATOM 575 N N . GLY A 1 85 ? 2.276 -17.505 -1.574 1.00 86.38 85 GLY A N 1
ATOM 576 C CA . GLY A 1 85 ? 2.779 -16.881 -0.351 1.00 86.38 85 GLY A CA 1
ATOM 577 C C . GLY A 1 85 ? 3.103 -15.408 -0.551 1.00 86.38 85 GLY A C 1
ATOM 578 O O . GLY A 1 85 ? 2.654 -14.783 -1.513 1.00 86.38 85 GLY A O 1
ATOM 579 N N . TRP A 1 86 ? 3.851 -14.841 0.385 1.00 89.25 86 TRP A N 1
ATOM 580 C CA . TRP A 1 86 ? 4.267 -13.446 0.331 1.00 89.25 86 TRP A CA 1
ATOM 581 C C . TRP A 1 86 ? 5.519 -13.297 -0.520 1.00 89.25 86 TRP A C 1
ATOM 583 O O . TRP A 1 86 ? 6.430 -14.113 -0.453 1.00 89.25 86 TRP A O 1
ATOM 593 N N . VAL A 1 87 ? 5.554 -12.261 -1.351 1.00 91.50 87 VAL A N 1
ATOM 594 C CA . VAL A 1 87 ? 6.705 -11.957 -2.202 1.00 91.50 87 VAL A CA 1
ATOM 595 C C . VAL A 1 87 ? 6.997 -10.463 -2.148 1.00 91.50 87 VAL A C 1
ATOM 597 O O . VAL A 1 87 ? 6.055 -9.671 -2.070 1.00 91.50 87 VAL A O 1
ATOM 600 N N . PRO A 1 88 ? 8.267 -10.038 -2.218 1.00 93.56 88 PRO A N 1
ATOM 601 C CA . PRO A 1 88 ? 8.587 -8.635 -2.441 1.00 93.56 88 PRO A CA 1
ATOM 602 C C . PRO A 1 88 ? 7.972 -8.158 -3.756 1.00 93.56 88 PRO A C 1
ATOM 604 O O . PRO A 1 88 ? 8.011 -8.884 -4.752 1.00 93.56 88 PRO A O 1
ATOM 607 N N . VAL A 1 89 ? 7.448 -6.933 -3.798 1.00 95.94 89 VAL A N 1
ATOM 608 C CA . VAL A 1 89 ? 6.816 -6.384 -5.007 1.00 95.94 89 VAL A CA 1
ATOM 609 C C . VAL A 1 89 ? 7.759 -6.434 -6.206 1.00 95.94 89 VAL A C 1
ATOM 611 O O . VAL A 1 89 ? 7.321 -6.807 -7.290 1.00 95.94 89 VAL A O 1
ATOM 614 N N . ARG A 1 90 ? 9.060 -6.162 -6.034 1.00 95.75 90 ARG A N 1
ATOM 615 C CA . ARG A 1 90 ? 10.034 -6.249 -7.141 1.00 95.75 90 ARG A CA 1
ATOM 616 C C . ARG A 1 90 ? 10.136 -7.640 -7.780 1.00 95.75 90 ARG A C 1
ATOM 618 O O . ARG A 1 90 ? 10.635 -7.754 -8.893 1.00 95.75 90 ARG A O 1
ATOM 625 N N . ALA A 1 91 ? 9.736 -8.687 -7.058 1.00 94.50 91 ALA A N 1
ATOM 626 C CA . ALA A 1 91 ? 9.747 -10.071 -7.522 1.00 94.50 91 ALA A CA 1
ATOM 627 C C . ALA A 1 91 ? 8.383 -10.519 -8.078 1.00 94.50 91 ALA A C 1
ATOM 629 O O . ALA A 1 91 ? 8.273 -11.626 -8.604 1.00 94.50 91 ALA A O 1
ATOM 630 N N . HIS A 1 92 ? 7.342 -9.689 -7.968 1.00 95.44 92 HIS A N 1
ATOM 631 C CA . HIS A 1 92 ? 6.035 -9.994 -8.531 1.00 95.44 92 HIS A CA 1
ATOM 632 C C . HIS A 1 92 ? 6.088 -9.888 -10.070 1.00 95.44 92 HIS A C 1
ATOM 634 O O . HIS A 1 92 ? 6.567 -8.875 -10.582 1.00 95.44 92 HIS A O 1
ATOM 640 N N . PRO A 1 93 ? 5.577 -10.878 -10.831 1.00 95.69 93 PRO A N 1
ATOM 641 C CA . PRO A 1 93 ? 5.707 -10.913 -12.296 1.00 95.69 93 PRO A CA 1
ATOM 642 C C . PRO A 1 93 ? 5.053 -9.718 -13.005 1.00 95.69 93 PRO A C 1
ATOM 644 O O . PRO A 1 93 ? 5.543 -9.276 -14.038 1.00 95.69 93 PRO A O 1
ATOM 647 N N . ASP A 1 94 ? 3.979 -9.177 -12.425 1.00 96.69 94 ASP A N 1
ATOM 648 C CA . ASP A 1 94 ? 3.254 -8.022 -12.976 1.00 96.69 94 ASP A CA 1
ATOM 649 C C . ASP A 1 94 ? 3.774 -6.658 -12.480 1.00 96.69 94 ASP A C 1
ATOM 651 O O . ASP A 1 94 ? 3.193 -5.621 -12.807 1.00 96.69 94 ASP A O 1
ATOM 655 N N . ALA A 1 95 ? 4.824 -6.625 -11.651 1.00 97.75 95 ALA A N 1
ATOM 656 C CA . ALA A 1 95 ? 5.356 -5.369 -11.135 1.00 97.75 95 ALA A CA 1
ATOM 657 C C . ALA A 1 95 ? 6.234 -4.661 -12.174 1.00 97.75 95 ALA A C 1
ATOM 659 O O . ALA A 1 95 ? 7.136 -5.246 -12.773 1.00 97.75 95 ALA A O 1
ATOM 660 N N . VAL A 1 96 ? 6.012 -3.358 -12.342 1.00 98.19 96 VAL A N 1
ATOM 661 C CA . VAL A 1 96 ? 6.764 -2.511 -13.273 1.00 98.19 96 VAL A CA 1
ATOM 662 C C . VAL A 1 96 ? 7.560 -1.479 -12.489 1.00 98.19 96 VAL A C 1
ATOM 664 O O . VAL A 1 96 ? 6.978 -0.639 -11.805 1.00 98.19 96 VAL A O 1
ATOM 667 N N . ARG A 1 97 ? 8.891 -1.508 -12.605 1.00 97.31 97 ARG A N 1
ATOM 668 C CA . ARG A 1 97 ? 9.765 -0.522 -11.955 1.00 97.31 97 ARG A CA 1
ATOM 669 C C . ARG A 1 97 ? 9.528 0.879 -12.519 1.00 97.31 97 ARG A C 1
ATOM 671 O O . ARG A 1 97 ? 9.459 1.062 -13.734 1.00 97.31 97 ARG A O 1
ATOM 678 N N . LEU A 1 98 ? 9.455 1.872 -11.641 1.00 95.81 98 LEU A N 1
ATOM 679 C CA . LEU A 1 98 ? 9.266 3.275 -11.990 1.00 95.81 98 LEU A CA 1
ATOM 680 C C . LEU A 1 98 ? 10.581 4.046 -11.828 1.00 95.81 98 LEU A C 1
ATOM 682 O O . LEU A 1 98 ? 11.286 3.905 -10.833 1.00 95.81 98 LEU A O 1
ATOM 686 N N . LEU A 1 99 ? 10.908 4.897 -12.802 1.00 91.38 99 LEU A N 1
ATOM 687 C CA . LEU A 1 99 ? 12.079 5.778 -12.749 1.00 91.38 99 LEU A CA 1
ATOM 688 C C . LEU A 1 99 ? 11.652 7.163 -12.259 1.00 91.38 99 LEU A C 1
ATOM 690 O O . LEU A 1 99 ? 11.355 8.053 -13.052 1.00 91.38 99 LEU A O 1
ATOM 694 N N . THR A 1 100 ? 11.560 7.325 -10.940 1.00 83.62 100 THR A N 1
ATOM 695 C CA . THR A 1 100 ? 10.934 8.502 -10.316 1.00 83.62 100 THR A CA 1
ATOM 696 C C . THR A 1 100 ? 11.898 9.478 -9.654 1.00 83.62 100 THR A C 1
ATOM 698 O O . THR A 1 100 ? 11.470 10.584 -9.324 1.00 83.62 100 THR A O 1
ATOM 701 N N . GLY A 1 101 ? 13.150 9.068 -9.420 1.00 89.38 101 GLY A N 1
ATOM 702 C CA . GLY A 1 101 ? 13.991 9.680 -8.385 1.00 89.38 101 GLY A CA 1
ATOM 703 C C . GLY A 1 101 ? 13.429 9.415 -6.981 1.00 89.38 101 GLY A C 1
ATOM 704 O O . GLY A 1 101 ? 12.496 8.622 -6.829 1.00 89.38 101 GLY A O 1
ATOM 705 N N . GLU A 1 102 ? 13.982 10.077 -5.964 1.00 92.44 102 GLU A N 1
ATOM 706 C CA . GLU A 1 102 ? 13.447 10.021 -4.598 1.00 92.44 102 GLU A CA 1
ATOM 707 C C . GLU A 1 102 ? 12.069 10.686 -4.501 1.00 92.44 102 GLU A C 1
ATOM 709 O O . GLU A 1 102 ? 11.817 11.758 -5.057 1.00 92.44 102 GLU A O 1
ATOM 714 N N . ARG A 1 103 ? 11.159 10.035 -3.780 1.00 93.81 103 ARG A N 1
ATOM 715 C CA . ARG A 1 103 ? 9.768 10.451 -3.595 1.00 93.81 103 ARG A CA 1
ATOM 716 C C . ARG A 1 103 ? 9.394 10.321 -2.127 1.00 93.81 103 ARG A C 1
ATOM 718 O O . ARG A 1 103 ? 9.851 9.401 -1.452 1.00 93.81 103 ARG A O 1
ATOM 725 N N . LEU A 1 104 ? 8.525 11.214 -1.656 1.00 95.88 104 LEU A N 1
ATOM 726 C CA . LEU A 1 104 ? 7.858 11.026 -0.370 1.00 95.88 104 LEU A CA 1
ATOM 727 C C . LEU A 1 104 ? 6.926 9.816 -0.455 1.00 95.88 104 LEU A C 1
ATOM 729 O O . LEU A 1 104 ? 6.128 9.714 -1.388 1.00 95.88 104 LEU A O 1
ATOM 733 N N . VAL A 1 105 ? 7.032 8.922 0.520 1.00 96.62 105 VAL A N 1
ATOM 734 C CA . VAL A 1 105 ? 6.244 7.692 0.619 1.00 96.62 105 VAL A CA 1
ATOM 735 C C . VAL A 1 105 ? 5.700 7.520 2.030 1.00 96.62 105 VAL A C 1
ATOM 737 O O . VAL A 1 105 ? 6.308 7.942 3.013 1.00 96.62 105 VAL A O 1
ATOM 740 N N . HIS A 1 106 ? 4.536 6.896 2.123 1.00 96.81 106 HIS A N 1
ATOM 741 C CA . HIS A 1 106 ? 3.782 6.707 3.348 1.00 96.81 106 HIS A CA 1
ATOM 742 C C . HIS A 1 106 ? 3.840 5.257 3.801 1.00 96.81 106 HIS A C 1
ATOM 744 O O . HIS A 1 106 ? 3.821 4.331 2.997 1.00 96.81 106 HIS A O 1
ATOM 750 N N . ASN A 1 107 ? 3.839 5.060 5.107 1.00 93.12 107 ASN A N 1
ATOM 751 C CA . ASN A 1 107 ? 3.790 3.743 5.713 1.00 93.12 107 ASN A CA 1
ATOM 752 C C . ASN A 1 107 ? 2.768 3.728 6.848 1.00 93.12 107 ASN A C 1
ATOM 754 O O . ASN A 1 107 ? 2.436 4.775 7.407 1.00 93.12 107 ASN A O 1
ATOM 758 N N . LEU A 1 108 ? 2.292 2.543 7.204 1.00 93.94 108 LEU A N 1
ATOM 759 C CA . LEU A 1 108 ? 1.461 2.313 8.369 1.00 93.94 108 LEU A CA 1
ATOM 760 C C . LEU A 1 108 ? 1.758 0.946 8.991 1.00 93.94 108 LEU A C 1
ATOM 762 O O . LEU A 1 108 ? 2.265 0.040 8.335 1.00 93.94 108 LEU A O 1
ATOM 766 N N . ALA A 1 109 ? 1.414 0.804 10.266 1.00 92.56 109 ALA A N 1
ATOM 767 C CA . ALA A 1 109 ? 1.305 -0.492 10.927 1.00 92.56 109 ALA A CA 1
ATOM 768 C C . ALA A 1 109 ? -0.117 -0.671 11.454 1.00 92.56 109 ALA A C 1
ATOM 770 O O . ALA A 1 109 ? -0.789 0.307 11.801 1.00 92.56 109 ALA A O 1
ATOM 771 N N . THR A 1 110 ? -0.575 -1.914 11.526 1.00 93.62 110 THR A N 1
ATOM 772 C CA . THR A 1 110 ? -1.919 -2.278 11.966 1.00 93.62 110 THR A CA 1
ATOM 773 C C . THR A 1 110 ? -1.868 -3.417 12.974 1.00 93.62 110 THR A C 1
ATOM 775 O O . THR A 1 110 ? -0.892 -4.150 13.093 1.00 93.62 110 THR A O 1
ATOM 778 N N . THR A 1 111 ? -2.967 -3.629 13.690 1.00 91.62 111 THR A N 1
ATOM 779 C CA . THR A 1 111 ? -3.117 -4.788 14.583 1.00 91.62 111 THR A CA 1
ATOM 780 C C . THR A 1 111 ? -3.283 -6.127 13.855 1.00 91.62 111 THR A C 1
ATOM 782 O O . THR A 1 111 ? -3.326 -7.171 14.509 1.00 91.62 111 THR A O 1
ATOM 785 N N . ARG A 1 112 ? -3.442 -6.121 12.526 1.00 89.12 112 ARG A N 1
ATOM 786 C CA . ARG A 1 112 ? -3.622 -7.327 11.703 1.00 89.12 112 ARG A CA 1
ATOM 787 C C . ARG A 1 112 ? -2.402 -7.653 10.851 1.00 89.12 112 ARG A C 1
ATOM 789 O O . ARG A 1 112 ? -2.448 -8.676 10.168 1.00 89.12 112 ARG A O 1
ATOM 796 N N . ASN A 1 113 ? -1.355 -6.836 10.946 1.00 90.00 113 ASN A N 1
ATOM 797 C CA . ASN A 1 113 ? -0.091 -6.959 10.229 1.00 90.00 113 ASN A CA 1
ATOM 798 C C . ASN A 1 113 ? -0.246 -6.922 8.697 1.00 90.00 113 ASN A C 1
ATOM 800 O O . ASN A 1 113 ? 0.583 -7.438 7.957 1.00 90.00 113 ASN A O 1
ATOM 804 N N . ARG A 1 114 ? -1.346 -6.351 8.198 1.00 92.19 114 ARG A N 1
ATOM 805 C CA . ARG A 1 114 ? -1.662 -6.332 6.770 1.00 92.19 114 ARG A CA 1
ATOM 806 C C . ARG A 1 114 ? -2.529 -5.146 6.398 1.00 92.19 114 ARG A C 1
ATOM 808 O O . ARG A 1 114 ? -3.264 -4.607 7.221 1.00 92.19 114 ARG A O 1
ATOM 815 N N . VAL A 1 115 ? -2.4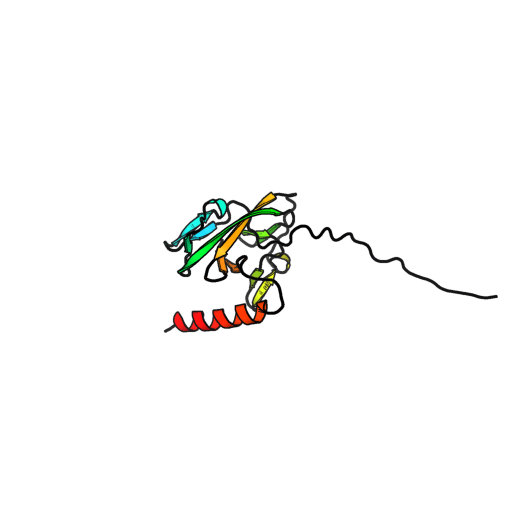88 -4.787 5.123 1.00 94.56 115 VAL A N 1
ATOM 816 C CA . VAL A 1 115 ? -3.271 -3.696 4.550 1.00 94.56 115 VAL A CA 1
ATOM 817 C C . VAL A 1 115 ? -3.790 -4.091 3.172 1.00 94.56 115 VAL A C 1
ATOM 819 O O . VAL A 1 115 ? -3.073 -4.673 2.358 1.00 94.56 115 VAL A O 1
ATOM 822 N N . ARG A 1 116 ? -5.065 -3.793 2.907 1.00 97.00 116 ARG A N 1
ATOM 823 C CA . ARG A 1 116 ? -5.664 -3.944 1.578 1.00 97.00 116 ARG A CA 1
ATOM 824 C C . ARG A 1 116 ? -5.579 -2.621 0.837 1.00 97.00 116 ARG A C 1
ATOM 826 O O . ARG A 1 116 ? -6.103 -1.623 1.331 1.00 97.00 116 ARG A O 1
ATOM 833 N N . ALA A 1 117 ? -4.954 -2.632 -0.335 1.00 96.75 117 ALA A N 1
ATOM 834 C CA . ALA A 1 117 ? -4.814 -1.451 -1.173 1.00 96.75 117 ALA A CA 1
ATOM 835 C C . ALA A 1 117 ? -4.869 -1.815 -2.659 1.00 96.75 117 ALA A C 1
ATOM 837 O O . ALA A 1 117 ? -4.262 -2.800 -3.074 1.00 96.75 117 ALA A O 1
ATOM 838 N N . GLY A 1 118 ? -5.623 -1.047 -3.453 1.00 93.94 118 GLY A N 1
ATOM 839 C CA . GLY A 1 118 ? -5.772 -1.271 -4.900 1.00 93.94 118 GLY A CA 1
ATOM 840 C C . GLY A 1 118 ? -6.170 -2.704 -5.286 1.00 93.94 118 GLY A C 1
ATOM 841 O O . GLY A 1 118 ? -5.669 -3.240 -6.270 1.00 93.94 118 GLY A O 1
ATOM 842 N N . GLY A 1 119 ? -7.015 -3.353 -4.476 1.00 93.12 119 GLY A N 1
ATOM 843 C CA . GLY A 1 119 ? -7.445 -4.746 -4.669 1.00 93.12 119 GLY A CA 1
ATOM 844 C C . GLY A 1 119 ? -6.428 -5.820 -4.254 1.00 93.12 119 GLY A C 1
ATOM 845 O O . GLY A 1 119 ? -6.754 -7.005 -4.281 1.00 93.12 119 GLY A O 1
ATOM 846 N N . LEU A 1 120 ? -5.230 -5.430 -3.822 1.00 96.50 120 LEU A N 1
ATOM 847 C CA . LEU A 1 120 ? -4.156 -6.321 -3.388 1.00 96.50 120 LEU A CA 1
ATOM 848 C C . LEU A 1 120 ? -4.049 -6.349 -1.857 1.00 96.50 120 LEU A C 1
ATOM 850 O O . LEU A 1 120 ? -4.614 -5.504 -1.157 1.00 96.50 120 LEU A O 1
ATOM 854 N N . LEU A 1 121 ? -3.331 -7.342 -1.330 1.00 95.88 121 LEU A N 1
ATOM 855 C CA . LEU A 1 121 ? -3.050 -7.483 0.098 1.00 95.88 121 LEU A CA 1
ATOM 856 C C . LEU A 1 121 ? -1.544 -7.375 0.332 1.00 95.88 121 LEU A C 1
ATOM 858 O O . LEU A 1 121 ? -0.778 -8.154 -0.230 1.00 95.88 121 LEU A O 1
ATOM 862 N N . PHE A 1 122 ? -1.145 -6.440 1.184 1.00 95.00 122 PHE A N 1
ATOM 863 C CA . PHE A 1 122 ? 0.242 -6.175 1.541 1.00 95.00 122 PHE A CA 1
ATOM 864 C C . PHE A 1 122 ? 0.479 -6.445 3.026 1.00 95.00 122 PHE A C 1
ATOM 866 O O . PHE A 1 122 ? -0.442 -6.299 3.833 1.00 95.00 122 PHE A O 1
ATOM 873 N N . ALA A 1 123 ? 1.707 -6.815 3.377 1.00 91.88 123 ALA A N 1
ATOM 874 C CA . ALA A 1 123 ? 2.178 -6.795 4.757 1.00 91.88 123 ALA A CA 1
ATOM 875 C C . ALA A 1 123 ? 2.241 -5.344 5.246 1.00 91.88 123 ALA A C 1
ATOM 877 O O . ALA A 1 123 ? 2.479 -4.438 4.446 1.00 91.88 123 ALA A O 1
ATOM 878 N N . ASP A 1 124 ? 2.038 -5.094 6.534 1.00 82.81 124 ASP A N 1
ATOM 879 C CA . ASP A 1 124 ? 2.332 -3.774 7.105 1.00 82.81 124 ASP A CA 1
ATOM 880 C C . ASP A 1 124 ? 3.700 -3.744 7.805 1.00 82.81 124 ASP A C 1
ATOM 882 O O . ASP A 1 124 ? 4.391 -4.754 7.883 1.00 82.81 124 ASP A O 1
ATOM 886 N N . TYR A 1 125 ? 4.122 -2.579 8.297 1.00 70.75 125 TYR A N 1
ATOM 887 C CA . TYR A 1 125 ? 5.461 -2.398 8.868 1.00 70.75 125 TYR A CA 1
ATOM 888 C C . TYR A 1 125 ? 5.756 -3.196 10.152 1.00 70.75 125 TYR A C 1
ATOM 890 O O . TYR A 1 125 ? 6.919 -3.323 10.530 1.00 70.75 125 TYR A O 1
ATOM 898 N N . ALA A 1 126 ? 4.746 -3.701 10.874 1.00 62.22 126 ALA A N 1
ATOM 899 C CA . ALA A 1 126 ? 4.995 -4.498 12.085 1.00 62.22 126 ALA A CA 1
ATOM 900 C C . ALA A 1 126 ? 5.619 -5.872 11.769 1.00 62.22 126 ALA A C 1
ATOM 902 O O . ALA A 1 126 ? 6.107 -6.569 12.659 1.00 62.22 126 ALA A O 1
ATOM 903 N N . GLU A 1 127 ? 5.622 -6.239 10.496 1.00 51.72 127 GLU A N 1
ATOM 904 C CA . GLU A 1 127 ? 6.502 -7.214 9.880 1.00 51.72 127 GLU A CA 1
ATOM 905 C C . GLU A 1 127 ? 7.712 -6.386 9.376 1.00 51.72 127 GLU A C 1
ATOM 907 O O . GLU A 1 127 ? 7.538 -5.500 8.556 1.00 51.72 127 GLU A O 1
ATOM 912 N N . ILE A 1 128 ? 8.994 -6.571 9.703 1.00 50.81 128 ILE A N 1
ATOM 913 C CA . ILE A 1 128 ? 9.789 -7.778 9.933 1.00 50.81 128 ILE A CA 1
ATOM 914 C C . ILE A 1 128 ? 11.205 -7.311 10.303 1.00 50.81 128 ILE A C 1
ATOM 916 O O . ILE A 1 128 ? 11.799 -6.507 9.586 1.00 50.81 128 ILE A O 1
ATOM 920 N N . THR A 1 129 ? 11.820 -7.934 11.301 1.00 37.94 129 THR A N 1
ATOM 921 C CA . THR A 1 129 ? 13.254 -8.251 11.242 1.00 37.94 129 THR A CA 1
ATOM 922 C C . THR A 1 129 ? 13.411 -9.735 11.580 1.00 37.94 129 THR A C 1
ATOM 924 O O . THR A 1 129 ? 13.270 -10.139 12.729 1.00 37.94 129 THR A O 1
ATOM 927 N N . GLY A 1 130 ? 13.665 -10.572 10.567 1.00 43.12 130 GLY A N 1
ATOM 928 C CA . GLY A 1 130 ? 14.098 -11.963 10.734 1.00 43.12 130 GLY A CA 1
ATOM 929 C C . GLY A 1 130 ? 13.203 -13.083 10.159 1.00 43.12 130 GLY A C 1
ATOM 930 O O . GLY A 1 130 ? 12.073 -12.847 9.734 1.00 43.12 130 GLY A O 1
ATOM 931 N N . PRO A 1 131 ? 13.719 -14.332 10.175 1.00 40.84 131 PRO A N 1
ATOM 932 C CA . PRO A 1 131 ? 13.152 -15.533 9.533 1.00 40.84 131 PRO A CA 1
ATOM 933 C C . PRO A 1 131 ? 11.808 -16.037 10.098 1.00 40.84 131 PRO A C 1
ATOM 935 O O . PRO A 1 131 ? 11.288 -17.037 9.626 1.00 40.84 131 PRO A O 1
ATOM 938 N N . LEU A 1 132 ? 11.215 -15.337 11.068 1.00 50.00 132 LEU A N 1
ATOM 939 C CA . LEU A 1 132 ? 9.870 -15.605 11.604 1.00 50.00 132 LEU A CA 1
ATOM 940 C C . LEU A 1 132 ? 8.730 -15.144 10.678 1.00 50.00 132 LEU A C 1
ATOM 942 O O . LEU A 1 132 ? 7.562 -15.409 10.962 1.00 50.00 132 LEU A O 1
ATOM 946 N N . LEU A 1 133 ? 9.073 -14.443 9.596 1.00 55.88 133 LEU A N 1
ATOM 947 C CA . LEU A 1 133 ? 8.163 -13.889 8.602 1.00 55.88 133 LEU A CA 1
ATOM 948 C C . LEU A 1 133 ? 7.220 -14.934 7.999 1.00 55.88 133 LEU A C 1
ATOM 950 O O . LEU A 1 133 ? 6.002 -14.804 8.096 1.00 55.88 133 LEU A O 1
ATOM 954 N N . GLU A 1 134 ? 7.796 -15.951 7.363 1.00 53.66 134 GLU A N 1
ATOM 955 C CA . GLU A 1 134 ? 7.029 -16.913 6.572 1.00 53.66 134 GLU A CA 1
ATOM 956 C C . GLU A 1 134 ? 6.105 -17.736 7.472 1.00 53.66 134 GLU A C 1
ATOM 958 O O . GLU A 1 134 ? 4.943 -17.975 7.139 1.00 53.66 134 GLU A O 1
ATOM 963 N N . ASP A 1 135 ? 6.576 -18.088 8.668 1.00 54.16 135 ASP A N 1
ATOM 964 C CA . ASP A 1 135 ? 5.799 -18.865 9.627 1.00 54.16 135 ASP A CA 1
ATOM 965 C C . ASP A 1 135 ? 4.623 -18.053 10.195 1.00 54.16 135 ASP A C 1
ATOM 967 O O . ASP A 1 135 ? 3.485 -18.527 10.210 1.00 54.16 135 ASP A O 1
ATOM 971 N N . LEU A 1 136 ? 4.842 -16.800 10.614 1.00 56.34 136 LEU A N 1
ATOM 972 C CA . LEU A 1 136 ? 3.776 -15.960 11.182 1.00 56.34 136 LEU A CA 1
ATOM 973 C C . LEU A 1 136 ? 2.707 -15.585 10.154 1.00 56.34 136 LEU A C 1
ATOM 975 O O . LEU A 1 136 ? 1.514 -15.540 10.482 1.00 56.34 136 LEU A O 1
ATOM 979 N N . LEU A 1 137 ? 3.128 -15.343 8.916 1.00 58.06 137 LEU A N 1
ATOM 980 C CA . LEU A 1 137 ? 2.235 -14.971 7.833 1.00 58.06 137 LEU A CA 1
ATOM 981 C C . LEU A 1 137 ? 1.407 -16.141 7.306 1.00 58.06 137 LEU A C 1
ATOM 983 O O . LEU A 1 137 ? 0.239 -15.951 6.949 1.00 58.06 137 LEU A O 1
ATOM 987 N N . ASN A 1 138 ? 1.969 -17.349 7.285 1.00 55.88 138 ASN A N 1
ATOM 988 C CA . ASN A 1 138 ? 1.248 -18.537 6.840 1.00 55.88 138 ASN A CA 1
ATOM 989 C C . ASN A 1 138 ? 0.311 -19.090 7.928 1.00 55.88 138 ASN A C 1
ATOM 991 O O . ASN A 1 138 ? -0.802 -19.503 7.602 1.00 55.88 138 ASN A O 1
ATOM 995 N N . LEU A 1 139 ? 0.657 -18.984 9.221 1.00 55.09 139 LEU A N 1
ATOM 996 C CA . LEU A 1 139 ? -0.223 -19.438 10.313 1.00 55.09 139 LEU A CA 1
ATOM 997 C C . LEU A 1 139 ? -1.552 -18.663 10.411 1.00 55.09 139 LEU A C 1
ATOM 999 O O . LEU A 1 139 ? -2.572 -19.223 10.817 1.00 55.09 139 LEU A O 1
ATOM 1003 N N . ARG A 1 140 ? -1.568 -17.365 10.079 1.00 53.53 140 ARG A N 1
ATOM 1004 C CA . ARG A 1 140 ? -2.745 -16.500 10.304 1.00 53.53 140 ARG A CA 1
AT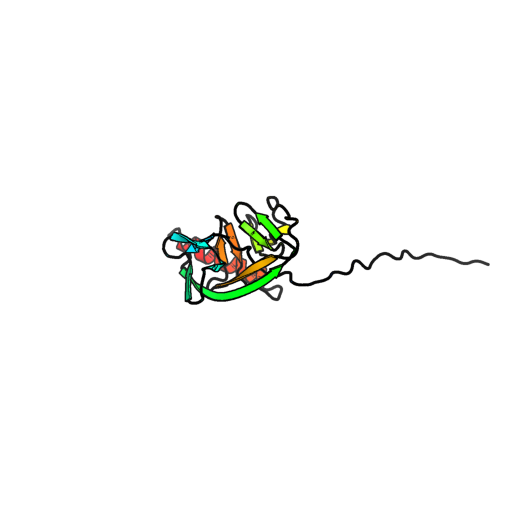OM 1005 C C . ARG A 1 140 ? -3.716 -16.416 9.130 1.00 53.53 140 ARG A C 1
ATOM 1007 O O . ARG A 1 140 ? -4.851 -15.990 9.347 1.00 53.53 140 ARG A O 1
ATOM 1014 N N . VAL A 1 141 ? -3.309 -16.804 7.920 1.00 53.38 141 VAL A N 1
ATOM 1015 C CA . VAL A 1 141 ? -4.229 -16.866 6.770 1.00 53.38 141 VAL A CA 1
ATOM 1016 C C . VAL A 1 141 ? -5.134 -18.091 6.855 1.00 53.38 141 VAL A C 1
ATOM 1018 O O . VAL A 1 141 ? -6.345 -17.955 6.685 1.00 53.38 141 VAL A O 1
ATOM 1021 N N . GLU A 1 142 ? -4.599 -19.251 7.241 1.00 50.81 142 GLU A N 1
ATOM 1022 C CA . GLU A 1 142 ? -5.419 -20.463 7.370 1.00 50.81 142 GLU A CA 1
ATOM 1023 C C . GLU A 1 142 ? -6.503 -20.344 8.451 1.00 50.81 142 GLU A C 1
ATOM 1025 O O . GLU A 1 142 ? -7.620 -20.840 8.281 1.00 50.81 142 GLU A O 1
ATOM 1030 N N . ALA A 1 143 ? -6.205 -19.653 9.556 1.00 48.47 143 ALA A N 1
ATOM 1031 C CA . ALA A 1 143 ? -7.167 -19.446 10.634 1.00 48.47 143 ALA A CA 1
ATOM 1032 C C . ALA A 1 143 ? -8.309 -18.490 10.237 1.00 48.47 143 ALA A C 1
ATOM 1034 O O . ALA A 1 143 ? -9.453 -18.714 10.633 1.00 48.47 143 ALA A O 1
ATOM 1035 N N . SER A 1 144 ? -8.030 -17.443 9.446 1.00 49.72 144 SER A N 1
ATOM 1036 C CA . SER A 1 144 ? -9.061 -16.491 9.006 1.00 49.72 144 SER A CA 1
ATOM 1037 C C . SER A 1 144 ? -9.945 -17.035 7.883 1.00 49.72 144 SER A C 1
ATOM 1039 O O . SER A 1 144 ? -11.146 -16.773 7.885 1.00 49.72 144 SER A O 1
ATOM 1041 N N . ASP A 1 145 ? -9.392 -17.837 6.969 1.00 49.16 145 ASP A N 1
ATOM 1042 C CA . ASP A 1 145 ? -10.157 -18.398 5.844 1.00 49.16 145 ASP A CA 1
ATOM 1043 C C . ASP A 1 145 ? -11.138 -19.493 6.289 1.00 49.16 145 ASP A C 1
ATOM 1045 O O . ASP A 1 145 ? -12.203 -19.654 5.689 1.00 49.16 145 ASP A O 1
ATOM 1049 N N . ARG A 1 146 ? -10.833 -20.206 7.384 1.00 44.84 146 ARG A N 1
ATOM 1050 C CA . ARG A 1 146 ? -11.762 -21.169 7.998 1.00 44.84 146 ARG A CA 1
ATOM 1051 C C . ARG A 1 146 ? -12.947 -20.507 8.704 1.00 44.84 146 ARG A C 1
ATOM 1053 O O . ARG A 1 146 ? -13.997 -21.132 8.791 1.00 44.84 146 ARG A O 1
ATOM 1060 N N . LEU A 1 147 ? -12.807 -19.267 9.178 1.00 43.69 147 LEU A N 1
ATOM 1061 C CA . LEU A 1 147 ? -13.884 -18.554 9.878 1.00 43.69 147 LEU A CA 1
ATOM 1062 C C . LEU A 1 147 ? -14.872 -17.857 8.928 1.00 43.69 147 LEU A C 1
ATOM 1064 O O . LEU A 1 147 ? -15.987 -17.559 9.330 1.00 43.69 147 LEU A O 1
ATOM 1068 N N . MET A 1 148 ? -14.469 -17.593 7.683 1.00 43.25 148 MET A N 1
ATOM 1069 C CA . MET A 1 148 ? -15.280 -16.881 6.678 1.00 43.25 148 MET A CA 1
ATOM 1070 C C . MET A 1 148 ? -16.039 -17.829 5.728 1.00 43.25 148 MET A C 1
ATOM 1072 O O . MET A 1 148 ? -16.700 -17.369 4.800 1.00 43.25 148 MET A O 1
ATOM 1076 N N . ARG A 1 149 ? -15.918 -19.152 5.920 1.00 42.75 149 ARG A N 1
ATOM 1077 C CA . ARG A 1 149 ? -16.593 -20.202 5.128 1.00 42.75 149 ARG A CA 1
ATOM 1078 C C . ARG A 1 149 ? -17.523 -21.104 5.959 1.00 42.75 149 ARG A C 1
ATOM 1080 O O . ARG A 1 149 ? -17.983 -22.118 5.436 1.00 42.75 149 ARG A O 1
ATOM 1087 N N . ALA A 1 150 ? -17.767 -20.757 7.221 1.00 38.16 150 ALA A N 1
ATOM 1088 C CA . ALA A 1 150 ? -18.745 -21.395 8.106 1.00 38.16 150 ALA A CA 1
ATOM 1089 C C . ALA A 1 150 ? -19.935 -20.452 8.309 1.00 38.16 150 ALA A C 1
ATOM 1091 O O . ALA A 1 150 ? -21.069 -20.967 8.407 1.00 38.16 150 ALA A O 1
#

Foldseek 3Di:
DDDDDDDDPDDDPPPPPDDLDWWWAFPWWWAFCVRDTDTQVPDDAQGAHVVRKGWHDKDKDKDQWWKDDQPTITHQNWWWQDPVGTDRLVPDPRIGTDRDGIHITMFIQIPLQWTQTNNTITGGRVDDDDDCVRVVRVVPVVVVVVVVVD

Secondary structure (DSSP, 8-state):
-----------------------B-TT-EEEBTTS-EEEGGG--TTPBBTTS-BEEEEEEEEES-EEEETTEEEETTSEEEETTEEEEGGGSTT-EEE---SEEEEEEEETTSEEEETTEEEE-TT--SSTTHHHHHHHHHHHHH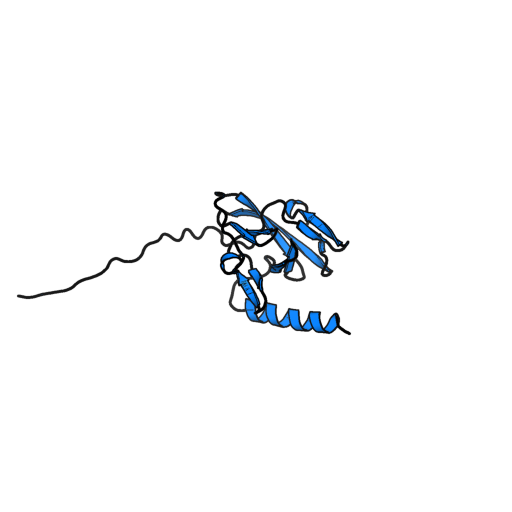HHS--

Radius of gyration: 19.23 Å; chains: 1; bounding box: 81×32×29 Å

Sequence (150 aa):
GGTGTGDTGTGGTGTGDTSGGSCFAPGTCVLMADGTERPIERVRVGDLLADGGRVTMTGLFLAADLYRLGAVEVTGDHLVRGPAGWVPVRAHPDAVRLLTGERLVHNLATTRNRVRAGGLLFADYAEITGPLLEDLLNLRVEASDRLMRA